Protein AF-A0A4U7CNM0-F1 (afdb_monomer)

Solvent-accessible surface area (backbone atoms only — not comparable to full-atom values): 5171 Å² total; per-residue (Å²): 78,82,53,100,58,42,32,72,54,35,50,46,36,64,84,70,48,55,82,71,30,75,49,5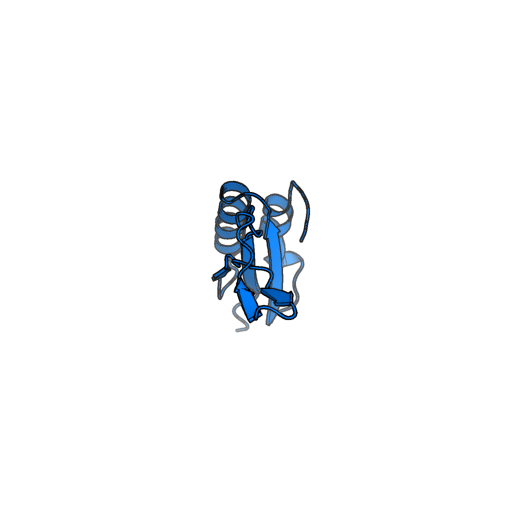4,33,51,26,87,43,71,68,60,38,49,44,29,53,52,22,30,54,74,35,65,37,38,79,74,44,76,47,73,54,83,70,76,60,74,45,76,56,101,91,46,77,44,72,52,84,71,76,70,80,74,54,47,33,37,37,37,30,28,34,66,70,89,79,125

Foldseek 3Di:
DEDPPVLVVLLCVLVVADAFGKDKYWDQDPVSLVSSLVSNVNSVWAPWDKDFDQDWDWDQDPVGIDTDPPDRPGDIMMIMTTHHPPPD

Secondary structure (DSSP, 8-state):
--STTHHHHHTTGGGTSPTTPEEEEEESSHHHHHHHHHHHHHTT-EEEEEEE----PEEEETTEEEE-SS----PPEEEEEE------

Mean predicted aligned error: 4.92 Å

Nearest PDB structures (foldseek):
  1o54-assembly1_A  TM=8.819E-01  e=6.350E-06  Thermotoga maritima
  5c0o-assembly1_E  TM=8.598E-01  e=1.611E-05  Thermus thermophilus HB27
  5c0o-assembly1_H  TM=8.462E-01  e=1.823E-05  Thermus thermophilus HB27
  5c0o-assembly1_G  TM=8.510E-01  e=2.337E-05  Thermus thermophilus HB27
  2pwy-assembly1_A  TM=8.576E-01  e=2.646E-05  Thermus thermophilus HB27

Structure (mmCIF, N/CA/C/O backbone):
data_AF-A0A4U7CNM0-F1
#
_entry.id   AF-A0A4U7CNM0-F1
#
loop_
_atom_site.group_PDB
_atom_site.id
_atom_site.type_symbol
_atom_site.label_atom_id
_atom_site.label_alt_id
_atom_site.label_comp_id
_atom_site.label_asym_id
_atom_site.label_entity_id
_atom_site.label_seq_id
_atom_site.pdbx_PDB_ins_code
_atom_site.Cartn_x
_atom_site.Cartn_y
_atom_site.Cartn_z
_atom_site.occupancy
_atom_site.B_iso_or_equiv
_atom_site.auth_seq_id
_atom_site.auth_comp_id
_atom_site.auth_asym_id
_atom_site.auth_atom_id
_atom_site.pdbx_PDB_model_num
ATOM 1 N N . LEU A 1 1 ? -7.412 -1.773 -3.211 1.00 95.69 1 LEU A N 1
ATOM 2 C CA . LEU A 1 1 ? -7.888 -0.525 -3.837 1.00 95.69 1 LEU A CA 1
ATOM 3 C C . LEU A 1 1 ? -7.006 -0.230 -5.035 1.00 95.69 1 LEU A C 1
ATOM 5 O O . LEU A 1 1 ? -5.790 -0.274 -4.893 1.00 95.69 1 LEU A 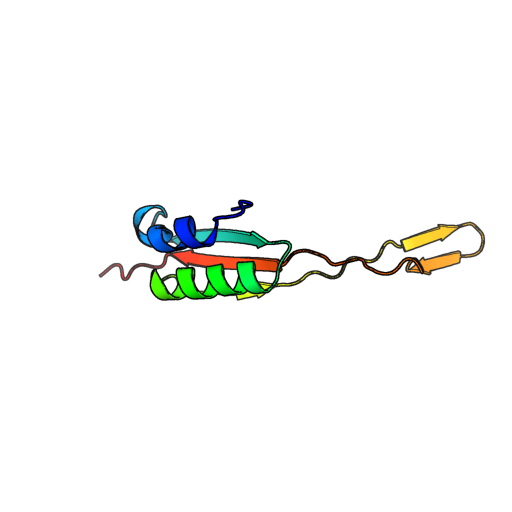O 1
ATOM 9 N N . ASP A 1 2 ? -7.623 0.023 -6.180 1.00 96.12 2 ASP A N 1
ATOM 10 C CA . ASP A 1 2 ? -6.974 0.476 -7.416 1.00 96.12 2 ASP A CA 1
ATOM 11 C C . ASP A 1 2 ? -7.879 1.554 -8.026 1.00 96.12 2 ASP A C 1
ATOM 13 O O . ASP A 1 2 ? -8.657 1.316 -8.949 1.00 96.12 2 ASP A O 1
ATOM 17 N N . THR A 1 3 ? -7.918 2.708 -7.358 1.00 94.81 3 THR A N 1
ATOM 18 C CA . THR A 1 3 ? -8.779 3.842 -7.709 1.00 94.81 3 THR A CA 1
ATOM 19 C C . THR A 1 3 ? -8.018 5.147 -7.496 1.00 94.81 3 THR A C 1
ATOM 21 O O . THR A 1 3 ? -7.129 5.233 -6.646 1.00 94.81 3 THR A O 1
ATOM 24 N N . GLY A 1 4 ? -8.363 6.187 -8.263 1.00 92.81 4 GLY A N 1
ATOM 25 C CA . GLY A 1 4 ? -7.691 7.492 -8.179 1.00 92.81 4 GLY A CA 1
ATOM 26 C C . GLY A 1 4 ? -7.882 8.216 -6.840 1.00 92.81 4 GLY A C 1
ATOM 27 O O . GLY A 1 4 ? -7.103 9.103 -6.504 1.00 92.81 4 GLY A O 1
ATOM 28 N N . ASP A 1 5 ? -8.890 7.821 -6.067 1.00 95.75 5 ASP A N 1
ATOM 29 C CA . ASP A 1 5 ? -9.296 8.395 -4.785 1.00 95.75 5 ASP A CA 1
ATOM 30 C C . ASP A 1 5 ? -9.034 7.458 -3.595 1.00 95.75 5 ASP A C 1
ATOM 32 O O . ASP A 1 5 ? -9.600 7.655 -2.520 1.00 95.75 5 ASP A O 1
ATOM 36 N N . ALA A 1 6 ? -8.167 6.450 -3.757 1.00 97.94 6 ALA A N 1
ATOM 37 C CA . ALA A 1 6 ? -7.951 5.403 -2.758 1.00 97.94 6 ALA A CA 1
ATOM 38 C C . ALA A 1 6 ? -7.722 5.943 -1.333 1.00 97.94 6 ALA A C 1
ATOM 40 O O . ALA A 1 6 ? -8.265 5.382 -0.386 1.00 97.94 6 ALA A O 1
ATOM 41 N N . ALA A 1 7 ? -7.001 7.059 -1.169 1.00 98.12 7 ALA A N 1
ATOM 42 C CA . ALA A 1 7 ? -6.767 7.674 0.140 1.00 98.12 7 ALA A CA 1
ATOM 43 C C . ALA A 1 7 ? -8.069 8.014 0.894 1.00 98.12 7 ALA A C 1
ATOM 45 O O . ALA A 1 7 ? -8.155 7.747 2.088 1.00 98.12 7 ALA A O 1
ATOM 46 N N . ALA A 1 8 ? -9.104 8.507 0.205 1.00 97.94 8 ALA A N 1
ATOM 47 C CA . ALA A 1 8 ? -10.391 8.842 0.821 1.00 97.94 8 ALA A CA 1
ATOM 48 C C . ALA A 1 8 ? -11.159 7.598 1.304 1.00 97.94 8 ALA A C 1
ATOM 50 O O . ALA A 1 8 ? -11.934 7.664 2.257 1.00 97.94 8 ALA A O 1
ATOM 51 N N . VAL A 1 9 ? -10.947 6.448 0.655 1.00 97.62 9 VAL A N 1
ATOM 52 C CA . VAL A 1 9 ? -11.494 5.162 1.110 1.00 97.62 9 VAL A CA 1
ATOM 53 C C . VAL A 1 9 ? -10.696 4.642 2.306 1.00 97.62 9 VAL A C 1
ATOM 55 O O . VAL A 1 9 ? -11.285 4.162 3.272 1.00 97.62 9 VAL A O 1
ATOM 58 N N . VAL A 1 10 ? -9.365 4.776 2.268 1.00 98.38 10 VAL A N 1
ATOM 59 C CA . VAL A 1 10 ? -8.466 4.366 3.358 1.00 98.38 10 VAL A CA 1
ATOM 60 C C . VAL A 1 10 ? -8.765 5.113 4.660 1.00 98.38 10 VAL A C 1
ATOM 62 O O . VAL A 1 10 ? -8.725 4.497 5.719 1.00 98.38 10 VAL A O 1
ATOM 65 N N . GLU A 1 11 ? -9.120 6.398 4.597 1.00 97.94 11 GLU A N 1
ATOM 66 C CA . GLU A 1 11 ? -9.508 7.197 5.774 1.00 97.94 11 GLU A CA 1
ATOM 67 C C . GLU A 1 11 ? -10.678 6.605 6.573 1.00 97.94 11 GLU A C 1
ATOM 69 O O . GLU A 1 11 ? -10.860 6.962 7.730 1.00 97.94 11 GLU A O 1
ATOM 74 N N . ARG A 1 12 ? -11.478 5.723 5.963 1.00 96.81 12 ARG A N 1
ATOM 75 C CA . ARG A 1 12 ? -12.659 5.097 6.578 1.00 96.81 12 ARG A CA 1
ATOM 76 C C . ARG A 1 12 ? -12.464 3.604 6.834 1.00 96.81 12 ARG A C 1
ATOM 78 O O . ARG A 1 12 ? -13.435 2.890 7.072 1.00 96.81 12 ARG A O 1
ATOM 85 N N . ALA A 1 13 ? -11.241 3.099 6.675 1.00 96.19 13 ALA A N 1
ATOM 86 C CA . ALA A 1 13 ? -10.969 1.667 6.666 1.00 96.19 13 ALA A CA 1
ATOM 87 C C . ALA A 1 13 ? -11.253 0.987 8.016 1.00 96.19 13 ALA A C 1
ATOM 89 O O . ALA A 1 13 ? -11.681 -0.163 8.022 1.00 96.19 13 ALA A O 1
ATOM 90 N N . ASP A 1 14 ? -11.081 1.689 9.132 1.00 93.56 14 ASP A N 1
ATOM 91 C CA . ASP A 1 14 ? -11.410 1.237 10.491 1.00 93.56 14 ASP A CA 1
ATOM 92 C C . ASP A 1 14 ? -12.899 0.892 10.675 1.00 93.56 14 ASP A C 1
ATOM 94 O O . ASP A 1 14 ? -13.245 -0.056 11.375 1.00 93.56 14 ASP A O 1
ATOM 98 N N . GLY A 1 15 ? -13.790 1.616 9.995 1.00 94.62 15 GLY A N 1
ATOM 99 C CA . GLY A 1 15 ? -15.228 1.339 9.977 1.00 94.62 15 GLY A CA 1
ATOM 100 C C . GLY A 1 15 ? -15.674 0.326 8.917 1.00 94.62 15 GLY A C 1
ATOM 101 O O . GLY A 1 15 ? -16.842 -0.065 8.900 1.00 94.62 15 GLY A O 1
ATOM 102 N N . LEU A 1 16 ? -14.781 -0.077 8.006 1.00 95.62 16 LEU A N 1
ATOM 103 C CA . LEU A 1 16 ? -15.092 -0.957 6.870 1.00 95.62 16 LEU A CA 1
ATOM 104 C C . LEU A 1 16 ? -14.470 -2.351 7.001 1.00 95.62 16 LEU A C 1
ATOM 106 O O . LEU A 1 16 ? -15.010 -3.318 6.461 1.00 95.62 16 LEU A O 1
ATOM 110 N N . LEU A 1 17 ? -13.326 -2.459 7.674 1.00 96.75 17 LEU A N 1
ATOM 111 C CA . LEU A 1 17 ? -12.601 -3.709 7.857 1.00 96.75 17 LEU A CA 1
ATOM 112 C C . LEU A 1 17 ? -13.069 -4.421 9.128 1.00 96.75 17 LEU A C 1
ATOM 114 O O . LEU A 1 17 ? -13.250 -3.818 10.181 1.00 96.75 17 LEU A O 1
ATOM 118 N N . ALA A 1 18 ? -13.218 -5.742 9.046 1.00 96.44 18 ALA A N 1
ATOM 119 C CA . ALA A 1 18 ? -13.347 -6.567 10.242 1.00 96.44 18 ALA A CA 1
ATOM 120 C C . ALA A 1 18 ? -12.023 -6.562 11.038 1.00 96.44 18 ALA A C 1
ATOM 122 O O . ALA A 1 18 ? -10.961 -6.412 10.423 1.00 96.44 18 ALA A O 1
ATOM 123 N N . PRO A 1 19 ? -12.046 -6.788 12.367 1.00 96.12 19 PRO A N 1
ATOM 124 C CA . PRO A 1 19 ? -10.827 -6.980 13.149 1.00 96.12 19 PRO A CA 1
ATOM 125 C C . PRO A 1 19 ? -9.910 -8.042 12.525 1.00 96.12 19 PRO A C 1
ATOM 127 O O . PRO A 1 19 ? -10.348 -9.136 12.166 1.00 96.12 19 PRO A O 1
ATOM 130 N N . GLY A 1 20 ? -8.633 -7.706 12.364 1.00 96.25 20 GLY A N 1
ATOM 131 C CA . GLY A 1 20 ? -7.632 -8.515 11.673 1.00 96.25 20 GLY A CA 1
ATOM 132 C C . GLY A 1 20 ? -7.623 -8.380 10.146 1.00 96.25 20 GLY A C 1
ATOM 133 O O . GLY A 1 20 ? -6.755 -8.988 9.517 1.00 96.25 20 GLY A O 1
ATOM 134 N N . GLY A 1 21 ? -8.547 -7.615 9.558 1.00 97.50 21 GLY A N 1
ATOM 135 C CA . GLY A 1 21 ? -8.688 -7.414 8.117 1.00 97.50 21 GLY A CA 1
ATOM 136 C C . GLY A 1 21 ? -7.552 -6.597 7.498 1.00 97.50 21 GLY A C 1
ATOM 137 O O . GLY A 1 21 ? -6.946 -5.749 8.150 1.00 97.50 21 GLY A O 1
ATOM 138 N N . PHE A 1 22 ? -7.275 -6.854 6.219 1.00 98.12 22 PHE A N 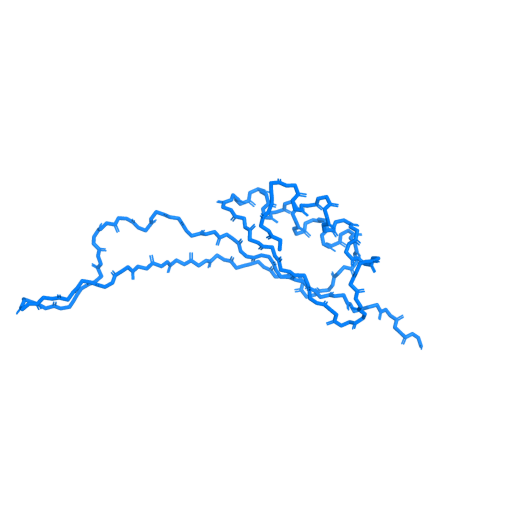1
ATOM 139 C CA . PHE A 1 22 ? -6.187 -6.214 5.479 1.00 98.12 22 PHE A CA 1
ATOM 140 C C . PHE A 1 22 ? -6.680 -5.074 4.589 1.00 98.12 22 PHE A C 1
ATOM 142 O O . PHE A 1 22 ? -7.688 -5.193 3.892 1.00 98.12 22 PHE A O 1
ATOM 149 N N . LEU A 1 23 ? -5.883 -4.012 4.539 1.00 98.38 23 LEU A N 1
ATOM 150 C CA . LEU A 1 23 ? -5.900 -3.009 3.489 1.00 98.38 23 LEU A CA 1
ATOM 151 C C . LEU A 1 23 ? -4.756 -3.301 2.512 1.00 98.38 23 LEU A C 1
ATOM 153 O O . LEU A 1 23 ? -3.614 -3.495 2.920 1.00 98.38 23 LEU A O 1
ATOM 157 N N . ALA A 1 24 ? -5.057 -3.257 1.216 1.00 98.38 24 ALA A N 1
ATOM 158 C CA . ALA A 1 24 ? -4.057 -3.242 0.155 1.00 98.38 24 ALA A CA 1
ATOM 159 C C . ALA A 1 24 ? -4.418 -2.161 -0.867 1.00 98.38 24 ALA A C 1
ATOM 161 O O . ALA A 1 24 ? -5.560 -2.107 -1.336 1.00 98.38 24 ALA A O 1
ATOM 162 N N . VAL A 1 25 ? -3.464 -1.313 -1.238 1.00 98.38 25 VAL A N 1
ATOM 163 C CA . VAL A 1 25 ? -3.622 -0.270 -2.257 1.00 98.38 25 VAL A CA 1
ATOM 164 C C . VAL A 1 25 ? -2.542 -0.426 -3.309 1.00 98.38 25 VAL A C 1
ATOM 166 O O . VAL A 1 25 ? -1.373 -0.525 -2.965 1.00 98.38 25 VAL A O 1
ATOM 169 N N . TYR A 1 26 ? -2.927 -0.401 -4.577 1.00 96.69 26 TYR A N 1
ATOM 170 C CA . TYR A 1 26 ? -2.013 -0.208 -5.693 1.00 96.69 26 TYR A CA 1
ATOM 171 C C . TYR A 1 26 ? -2.069 1.253 -6.146 1.00 96.69 26 TYR A C 1
ATOM 173 O O . TYR A 1 26 ? -3.146 1.843 -6.220 1.00 96.69 26 TYR A O 1
ATOM 181 N N . SER A 1 27 ? -0.913 1.838 -6.455 1.00 94.94 27 SER A N 1
ATOM 182 C CA . SER A 1 27 ? -0.820 3.176 -7.029 1.00 94.94 27 SER A CA 1
ATOM 183 C C . SER A 1 27 ? 0.305 3.262 -8.060 1.00 94.94 27 SER A C 1
ATOM 185 O O . SER A 1 27 ? 1.449 2.941 -7.734 1.00 94.94 27 SER A O 1
ATOM 187 N N . PRO A 1 28 ? 0.055 3.786 -9.272 1.00 91.94 28 PRO A N 1
ATOM 188 C CA . PRO A 1 28 ? 1.128 4.065 -10.221 1.00 91.94 28 PRO A CA 1
ATOM 189 C C . PRO A 1 28 ? 1.982 5.281 -9.812 1.00 91.94 28 PRO A C 1
ATOM 191 O O . PRO A 1 28 ? 3.084 5.447 -10.326 1.00 91.94 28 PRO A O 1
ATOM 194 N N . PHE A 1 29 ? 1.515 6.117 -8.874 1.00 92.12 29 PHE A N 1
ATOM 195 C CA . PHE A 1 29 ? 2.197 7.344 -8.445 1.00 92.12 29 PHE A CA 1
ATOM 196 C C . PHE A 1 29 ? 2.633 7.288 -6.978 1.00 92.12 29 PHE A C 1
ATOM 198 O O . PHE A 1 29 ? 1.842 6.941 -6.094 1.00 92.12 29 PHE A O 1
ATOM 205 N N . VAL A 1 30 ? 3.874 7.702 -6.707 1.00 94.31 30 VAL A N 1
ATOM 206 C CA . VAL A 1 30 ? 4.459 7.672 -5.355 1.00 94.31 30 VAL A CA 1
ATOM 207 C C . VAL A 1 30 ? 3.722 8.594 -4.382 1.00 94.31 30 VAL A C 1
ATOM 209 O O . VAL A 1 30 ? 3.464 8.210 -3.245 1.00 94.31 30 VAL A O 1
ATOM 212 N N . GLU A 1 31 ? 3.293 9.778 -4.829 1.00 96.56 31 GLU A N 1
ATOM 213 C CA . GLU A 1 31 ? 2.572 10.717 -3.960 1.00 96.56 31 GLU A CA 1
ATOM 214 C C . GLU A 1 31 ? 1.166 10.218 -3.602 1.00 96.56 31 GLU A C 1
ATOM 216 O O . GLU A 1 31 ? 0.723 10.397 -2.468 1.00 96.56 31 GLU A O 1
ATOM 221 N N . SER A 1 32 ? 0.492 9.513 -4.515 1.00 96.88 32 SER A N 1
ATOM 222 C CA . SER A 1 32 ? -0.786 8.856 -4.216 1.00 96.88 32 SER A CA 1
ATOM 223 C C . SER A 1 32 ? -0.609 7.701 -3.221 1.00 96.88 32 SER A C 1
ATOM 225 O O . SER A 1 32 ? -1.409 7.564 -2.294 1.00 96.88 32 SER A O 1
ATOM 227 N N . ALA A 1 33 ? 0.474 6.920 -3.330 1.00 97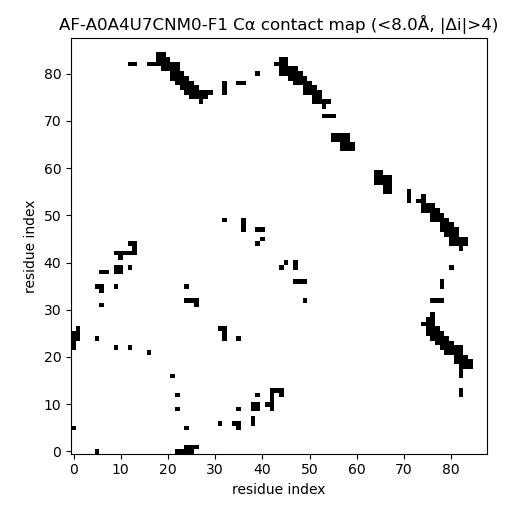.50 33 ALA A N 1
ATOM 228 C CA . ALA A 1 33 ? 0.811 5.897 -2.336 1.00 97.50 33 ALA A CA 1
ATOM 229 C C . ALA A 1 33 ? 1.096 6.527 -0.962 1.00 97.50 33 ALA A C 1
ATOM 231 O O . ALA A 1 33 ? 0.546 6.103 0.054 1.00 97.50 33 ALA A O 1
ATOM 232 N N . ARG A 1 34 ? 1.877 7.613 -0.933 1.00 98.44 34 ARG A N 1
ATOM 233 C CA . ARG A 1 34 ? 2.161 8.386 0.281 1.00 98.44 34 ARG A CA 1
ATOM 234 C C . ARG A 1 34 ? 0.892 8.940 0.931 1.00 98.44 34 ARG A C 1
ATOM 236 O O . ARG A 1 34 ? 0.800 8.943 2.159 1.00 98.44 34 ARG A O 1
ATOM 243 N N . ALA A 1 35 ? -0.077 9.406 0.143 1.00 98.62 35 ALA A N 1
ATOM 244 C CA . ALA A 1 35 ? -1.371 9.844 0.659 1.00 98.62 35 ALA A CA 1
ATOM 245 C C . ALA A 1 35 ? -2.122 8.689 1.344 1.00 98.62 35 ALA A C 1
ATOM 247 O O . ALA A 1 35 ? -2.609 8.865 2.457 1.00 98.62 35 ALA A O 1
ATOM 248 N N . CYS A 1 36 ? -2.119 7.493 0.748 1.00 98.69 36 CYS A N 1
ATOM 249 C CA . CYS A 1 36 ? -2.725 6.302 1.351 1.00 98.69 36 CYS A CA 1
ATOM 250 C C . CYS A 1 36 ? -2.022 5.878 2.649 1.00 98.69 36 CYS A C 1
ATOM 252 O O . CYS A 1 36 ? -2.694 5.553 3.619 1.00 98.69 36 CYS A O 1
ATOM 254 N N . VAL A 1 37 ? -0.687 5.944 2.714 1.00 98.75 37 VAL A N 1
ATOM 255 C CA . VAL A 1 37 ? 0.073 5.674 3.952 1.00 98.75 37 VAL A CA 1
ATOM 256 C C . VAL A 1 37 ? -0.329 6.632 5.073 1.00 98.75 37 VAL A C 1
ATOM 258 O O . VAL A 1 37 ? -0.506 6.213 6.216 1.00 98.75 37 VAL A O 1
ATOM 261 N N . LYS A 1 38 ? -0.474 7.926 4.763 1.00 98.69 38 LYS A N 1
ATOM 262 C CA . LYS A 1 38 ? -0.924 8.921 5.747 1.00 98.69 38 LYS A CA 1
ATOM 263 C C . LYS A 1 38 ? -2.348 8.633 6.211 1.00 98.6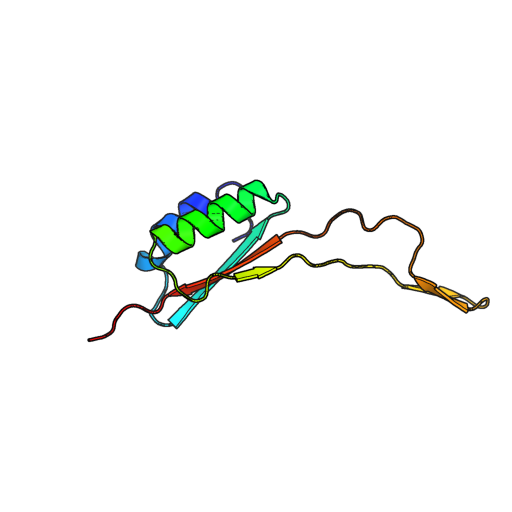9 38 LYS A C 1
ATOM 265 O O . LYS A 1 38 ? -2.571 8.596 7.414 1.00 98.69 38 LYS A O 1
ATOM 270 N N . ALA A 1 39 ? -3.260 8.376 5.275 1.00 98.62 39 ALA A N 1
ATOM 271 C CA . ALA A 1 39 ? -4.643 8.026 5.575 1.00 98.62 39 ALA A CA 1
ATOM 272 C C . ALA A 1 39 ? -4.734 6.773 6.461 1.00 98.62 39 ALA A C 1
ATOM 274 O O . ALA A 1 39 ? -5.448 6.792 7.455 1.00 98.62 39 ALA A O 1
ATOM 275 N N . ALA A 1 40 ? -3.957 5.726 6.164 1.00 98.44 40 ALA A N 1
ATOM 276 C CA . ALA A 1 40 ? -3.960 4.481 6.933 1.00 98.44 40 ALA A CA 1
ATOM 277 C C . ALA A 1 40 ? -3.529 4.711 8.386 1.00 98.44 40 ALA A C 1
ATOM 279 O O . ALA A 1 40 ? -4.189 4.253 9.313 1.00 98.44 40 ALA A O 1
ATOM 280 N N . ARG A 1 41 ? -2.457 5.489 8.585 1.00 98.19 41 ARG A N 1
ATOM 281 C CA . ARG A 1 41 ? -1.985 5.871 9.924 1.00 98.19 41 ARG A CA 1
ATOM 282 C C . ARG A 1 41 ? -3.004 6.733 10.665 1.00 98.19 41 ARG A C 1
ATOM 284 O O . ARG A 1 41 ? -3.205 6.543 11.857 1.00 98.19 41 ARG A O 1
ATOM 291 N N . SER A 1 42 ? -3.644 7.675 9.973 1.00 97.75 42 SER A N 1
ATOM 292 C CA . SER A 1 42 ? -4.692 8.519 10.556 1.00 97.75 42 SER A CA 1
ATOM 293 C C . SER A 1 42 ? -5.946 7.729 10.937 1.00 97.75 42 SER A C 1
ATOM 295 O O . SER A 1 42 ? -6.570 8.068 11.935 1.00 97.75 42 SER A O 1
ATOM 297 N N . ALA A 1 43 ? -6.274 6.670 10.193 1.00 96.88 43 ALA A N 1
ATOM 298 C CA . ALA A 1 43 ? -7.364 5.742 10.493 1.00 96.88 43 ALA A CA 1
ATOM 299 C C . ALA A 1 43 ? -7.001 4.696 11.569 1.00 96.88 43 ALA A C 1
ATOM 301 O O . ALA A 1 43 ? -7.797 3.810 11.851 1.00 96.88 43 ALA A O 1
ATOM 302 N N . GLY A 1 44 ? -5.801 4.761 12.159 1.00 96.56 44 GLY A N 1
ATOM 303 C CA . GLY A 1 44 ? -5.384 3.831 13.212 1.00 96.56 44 GLY A CA 1
ATOM 304 C C . GLY A 1 44 ? -5.111 2.406 12.725 1.00 96.56 44 GLY A C 1
ATOM 305 O O . GLY A 1 44 ? -5.225 1.473 13.509 1.00 96.56 44 GLY A O 1
ATOM 306 N N . LEU A 1 45 ? -4.775 2.219 11.444 1.00 97.69 45 LEU A N 1
ATOM 307 C CA . LEU A 1 45 ? -4.321 0.923 10.943 1.00 97.69 45 LEU A CA 1
ATOM 308 C C . LEU A 1 45 ? -2.869 0.651 11.362 1.00 97.69 45 LEU A C 1
ATOM 310 O O . LEU A 1 45 ? -2.014 1.542 11.337 1.00 97.69 45 LEU A O 1
ATOM 314 N N . ASP A 1 46 ? -2.590 -0.612 11.651 1.00 97.56 46 ASP A N 1
ATOM 315 C CA . ASP A 1 46 ? -1.288 -1.146 12.029 1.00 97.56 46 ASP A CA 1
ATOM 316 C C . ASP A 1 46 ? -0.536 -1.729 10.829 1.00 97.56 46 ASP A C 1
ATOM 318 O O . ASP A 1 46 ? -1.064 -1.840 9.719 1.00 97.56 46 ASP A O 1
ATOM 322 N N . GLU A 1 47 ? 0.724 -2.110 11.059 1.00 97.38 47 GLU A N 1
ATOM 323 C CA . GLU A 1 47 ? 1.566 -2.819 10.081 1.00 97.38 47 GLU A CA 1
ATOM 324 C C . GLU A 1 47 ? 1.642 -2.103 8.714 1.00 97.38 47 GLU A C 1
ATOM 326 O O . GLU A 1 47 ? 1.680 -2.736 7.661 1.00 97.38 47 GLU A O 1
ATOM 331 N N . VAL A 1 48 ? 1.648 -0.761 8.719 1.00 98.44 48 VAL A N 1
ATOM 332 C CA . VAL A 1 48 ? 1.648 0.037 7.483 1.00 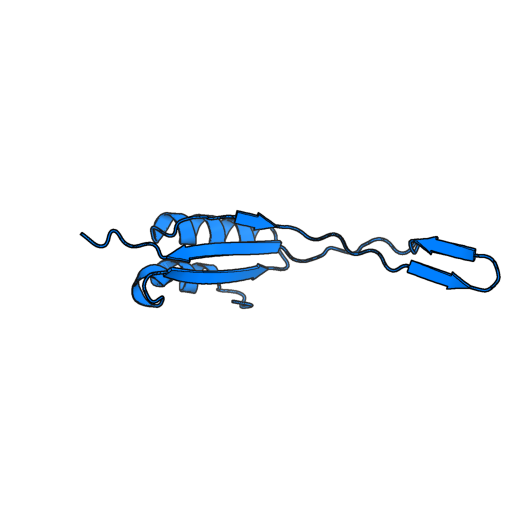98.44 48 VAL A CA 1
ATOM 333 C C . VAL A 1 48 ? 2.987 -0.095 6.751 1.00 98.44 48 VAL A C 1
ATOM 335 O O . VAL A 1 48 ? 3.989 0.503 7.156 1.00 98.44 48 VAL A O 1
ATOM 338 N N . GLU A 1 49 ? 2.982 -0.814 5.633 1.00 98.38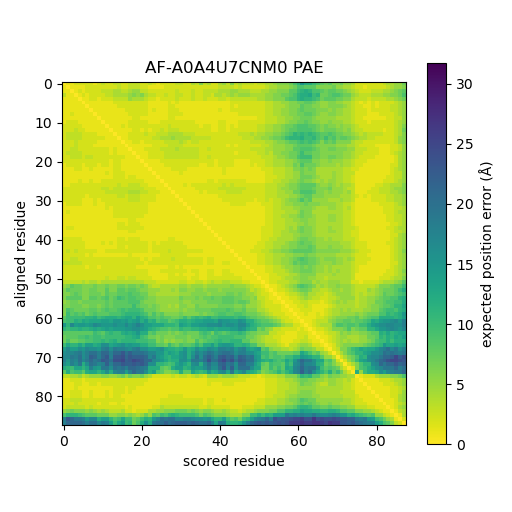 49 GLU A N 1
ATOM 339 C CA . GLU A 1 49 ? 4.135 -1.082 4.772 1.00 98.38 49 GLU A CA 1
ATOM 340 C C . GLU A 1 49 ? 3.898 -0.536 3.358 1.00 98.38 49 GLU A C 1
ATOM 342 O O . GLU A 1 49 ? 2.769 -0.443 2.875 1.00 98.38 49 GLU A O 1
ATOM 347 N N . THR A 1 50 ? 4.965 -0.135 2.666 1.00 97.88 50 THR A N 1
ATOM 348 C CA . THR A 1 50 ? 4.895 0.219 1.244 1.00 97.88 50 THR A CA 1
ATOM 349 C C . THR A 1 50 ? 6.027 -0.440 0.481 1.00 97.88 50 THR A C 1
ATOM 351 O O . THR A 1 50 ? 7.193 -0.265 0.826 1.00 97.88 50 THR A O 1
ATOM 354 N N . LEU A 1 51 ? 5.669 -1.165 -0.574 1.00 96.00 51 LEU A N 1
ATOM 355 C CA . LEU A 1 51 ? 6.587 -1.869 -1.454 1.00 96.00 51 LEU A CA 1
ATOM 356 C C . LEU A 1 51 ? 6.525 -1.265 -2.855 1.00 96.00 51 LEU A C 1
ATOM 358 O O . LEU A 1 51 ? 5.452 -0.992 -3.387 1.00 96.00 51 LEU A O 1
ATOM 362 N N . GLU A 1 52 ? 7.683 -1.105 -3.480 1.00 92.25 52 GLU A N 1
ATOM 363 C CA . GLU A 1 52 ? 7.802 -0.928 -4.924 1.00 92.25 52 GLU A CA 1
ATOM 364 C C . GLU A 1 52 ? 8.382 -2.219 -5.497 1.00 92.25 52 GLU A C 1
ATOM 366 O O . GLU A 1 52 ? 9.289 -2.820 -4.918 1.00 92.25 52 GLU A O 1
ATOM 371 N N . THR A 1 53 ? 7.851 -2.665 -6.631 1.00 82.56 53 THR A N 1
ATOM 372 C CA . THR A 1 53 ? 8.437 -3.796 -7.357 1.00 82.56 53 THR A CA 1
ATOM 373 C C . THR A 1 53 ? 9.233 -3.270 -8.542 1.00 82.56 53 THR A C 1
ATOM 375 O O . THR A 1 53 ? 8.921 -2.222 -9.095 1.00 82.56 53 THR A O 1
ATOM 378 N N . ILE A 1 54 ? 10.282 -3.973 -8.957 1.00 81.75 54 ILE A N 1
ATOM 379 C CA . ILE A 1 54 ? 11.030 -3.658 -10.180 1.00 81.75 54 ILE A CA 1
ATOM 380 C C . ILE A 1 54 ? 11.058 -4.935 -11.004 1.00 81.75 54 ILE A C 1
ATOM 382 O O . ILE A 1 54 ? 11.730 -5.900 -10.643 1.00 81.75 54 ILE A O 1
ATOM 386 N N . GLN A 1 55 ? 10.298 -4.962 -12.097 1.00 80.69 55 GLN A N 1
ATOM 387 C CA . GLN A 1 55 ? 10.198 -6.142 -12.953 1.00 80.69 55 GLN A CA 1
ATOM 388 C C . GLN A 1 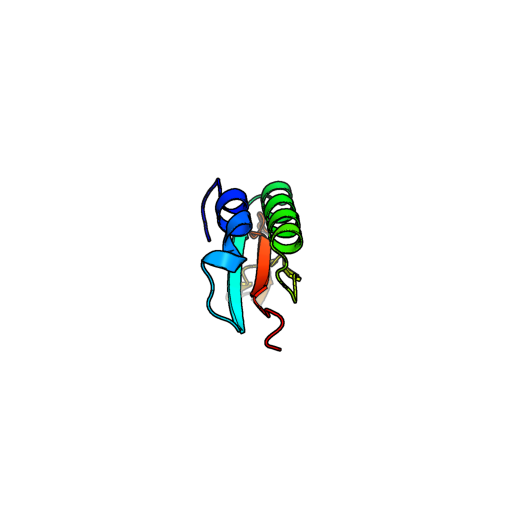55 ? 11.050 -5.985 -14.207 1.00 80.69 55 GLN A C 1
ATOM 390 O O . GLN A 1 55 ? 10.936 -5.001 -14.932 1.00 80.69 55 GLN A O 1
ATOM 395 N N . ARG A 1 56 ? 11.877 -6.988 -14.509 1.00 84.62 56 ARG A N 1
ATOM 396 C CA . ARG A 1 56 ? 12.695 -7.016 -15.723 1.00 84.62 56 ARG A CA 1
ATOM 397 C C . ARG A 1 56 ? 12.421 -8.293 -16.498 1.00 84.62 56 ARG A C 1
ATOM 399 O O . ARG A 1 56 ? 12.579 -9.388 -15.969 1.00 84.62 56 ARG A O 1
ATOM 406 N N . ARG A 1 57 ? 12.012 -8.149 -17.760 1.00 86.19 57 ARG A N 1
ATOM 407 C CA . ARG A 1 57 ? 11.831 -9.295 -18.657 1.00 86.19 57 ARG A CA 1
ATOM 408 C C . ARG A 1 57 ? 13.183 -9.955 -18.927 1.00 86.19 57 ARG A C 1
ATOM 410 O O . ARG A 1 57 ? 14.177 -9.254 -19.113 1.00 86.19 57 ARG A O 1
ATOM 417 N N . MET A 1 58 ? 13.198 -11.282 -18.972 1.00 90.19 58 MET A N 1
ATOM 418 C CA . MET A 1 58 ? 14.326 -12.062 -19.474 1.00 90.19 58 MET A CA 1
ATOM 419 C C . MET A 1 58 ? 14.122 -12.355 -20.961 1.00 90.19 58 MET A C 1
ATOM 421 O O . MET A 1 58 ? 13.048 -12.808 -21.355 1.00 90.19 58 MET A O 1
ATOM 425 N N . ASP A 1 59 ? 15.155 -12.102 -21.755 1.00 91.00 59 ASP A N 1
ATOM 426 C CA . ASP A 1 59 ? 15.234 -12.470 -23.162 1.00 91.00 59 ASP A CA 1
ATOM 427 C C . ASP A 1 59 ? 16.044 -13.772 -23.270 1.00 91.00 59 ASP A C 1
ATOM 429 O O . ASP A 1 59 ? 17.154 -13.876 -22.734 1.00 91.00 59 ASP A O 1
ATOM 433 N N . PHE A 1 60 ? 15.474 -14.765 -23.949 1.00 93.88 60 PHE A N 1
ATOM 434 C CA . PHE A 1 60 ? 16.066 -16.084 -24.158 1.00 93.88 60 PHE A CA 1
ATOM 435 C C . PHE A 1 60 ? 16.109 -16.379 -25.657 1.00 93.88 60 PHE A C 1
ATOM 437 O O . PHE A 1 60 ? 15.066 -16.375 -26.310 1.00 93.88 60 PHE A O 1
ATOM 444 N N . ASP A 1 61 ? 17.302 -16.623 -26.196 1.00 92.69 61 ASP A N 1
ATOM 445 C CA . ASP A 1 61 ? 17.514 -16.994 -27.595 1.00 92.69 61 ASP A CA 1
ATOM 446 C C . ASP A 1 61 ? 18.685 -17.985 -27.746 1.00 92.69 61 ASP A C 1
ATOM 448 O O . ASP A 1 61 ? 19.365 -18.327 -26.775 1.00 92.69 61 ASP A O 1
ATOM 452 N N . ASP A 1 62 ? 18.937 -18.439 -28.978 1.00 94.88 62 ASP A N 1
ATOM 453 C CA . ASP A 1 62 ? 20.021 -19.385 -29.294 1.00 94.88 62 ASP A CA 1
ATOM 454 C C . ASP A 1 62 ? 21.428 -18.834 -28.987 1.00 94.88 62 ASP A C 1
ATOM 456 O O . ASP A 1 62 ? 22.400 -19.589 -28.944 1.00 94.88 62 ASP A O 1
ATOM 460 N N . ARG A 1 63 ? 21.570 -17.517 -28.788 1.00 89.06 63 ARG A N 1
ATOM 461 C CA . ARG A 1 63 ? 22.832 -16.852 -28.430 1.00 89.06 63 ARG A CA 1
ATOM 462 C C . ARG A 1 63 ? 22.983 -16.675 -26.918 1.00 89.06 63 ARG A C 1
ATOM 464 O O . ARG A 1 63 ? 24.085 -16.356 -26.472 1.00 89.06 63 ARG A O 1
ATOM 471 N N . GLY A 1 64 ? 21.925 -16.893 -26.132 1.00 90.94 64 GLY A N 1
ATOM 472 C CA . GLY A 1 64 ? 21.987 -16.977 -24.677 1.00 90.94 64 GLY A CA 1
ATOM 473 C C . GLY A 1 64 ? 20.771 -16.414 -23.937 1.00 90.94 64 GLY A C 1
ATOM 474 O O . GLY A 1 64 ? 19.714 -16.130 -24.490 1.00 90.94 64 GLY A O 1
ATOM 475 N N . SER A 1 65 ? 20.941 -16.266 -22.621 1.00 94.81 65 SER 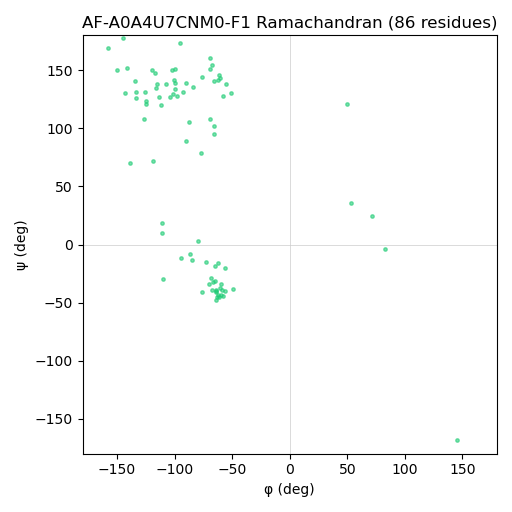A N 1
ATOM 476 C CA . SER A 1 65 ? 19.938 -15.733 -21.692 1.00 94.81 65 SER A CA 1
ATOM 477 C C . SER A 1 65 ? 20.407 -14.397 -21.133 1.00 94.81 65 SER A C 1
ATOM 479 O O . SER A 1 65 ? 21.511 -14.316 -20.592 1.00 94.81 65 SER A O 1
ATOM 481 N N . ARG A 1 66 ? 19.589 -13.348 -21.223 1.00 92.06 66 ARG A N 1
ATOM 482 C CA . ARG A 1 66 ? 19.950 -12.024 -20.693 1.00 92.06 66 ARG A CA 1
ATOM 483 C C . ARG A 1 66 ? 18.732 -11.226 -20.232 1.00 92.06 66 ARG A C 1
ATOM 485 O O . ARG A 1 66 ? 17.661 -11.371 -20.808 1.00 92.06 66 ARG A O 1
ATOM 492 N N . PRO A 1 67 ? 18.867 -10.338 -19.237 1.00 88.56 67 PRO A N 1
ATOM 493 C CA . PRO A 1 67 ? 17.825 -9.364 -18.943 1.00 88.56 67 PRO A CA 1
ATOM 494 C C . PRO A 1 67 ? 17.610 -8.423 -20.132 1.00 88.56 67 PRO A C 1
ATOM 496 O O . PRO A 1 67 ? 18.576 -7.978 -20.761 1.00 88.56 67 PRO A O 1
ATOM 499 N N . SER A 1 68 ? 16.357 -8.067 -20.405 1.00 84.75 68 SER A N 1
ATOM 500 C CA . SER A 1 68 ? 16.024 -7.156 -21.496 1.00 84.75 68 SER A CA 1
ATOM 501 C C . SER A 1 68 ? 16.678 -5.787 -21.295 1.00 84.75 68 SER A C 1
ATOM 503 O O . SER A 1 68 ? 16.843 -5.306 -20.164 1.00 84.75 68 SER A O 1
ATOM 505 N N . THR A 1 69 ? 17.107 -5.172 -22.398 1.00 79.62 69 THR A N 1
ATOM 506 C CA . THR A 1 69 ? 17.724 -3.835 -22.416 1.00 79.62 69 THR A CA 1
ATOM 507 C C . THR A 1 69 ? 16.692 -2.715 -22.475 1.00 79.62 69 THR A C 1
ATOM 509 O O . THR A 1 69 ? 17.051 -1.565 -22.237 1.00 79.62 69 THR A O 1
ATOM 512 N N . ALA A 1 70 ? 15.426 -3.031 -22.775 1.00 73.19 70 ALA A N 1
ATOM 513 C CA . ALA A 1 70 ? 14.333 -2.085 -22.601 1.00 73.19 70 ALA A CA 1
ATOM 514 C C . ALA A 1 70 ? 14.291 -1.656 -21.127 1.00 73.19 70 ALA A C 1
ATOM 516 O O . ALA A 1 70 ? 14.318 -2.503 -20.230 1.00 73.19 70 ALA A O 1
ATOM 517 N N . GLY A 1 71 ? 14.293 -0.343 -20.879 1.00 63.41 71 GLY A N 1
ATOM 518 C CA . GLY A 1 71 ? 14.224 0.192 -19.524 1.00 63.41 71 GLY A CA 1
ATOM 519 C C . GLY A 1 71 ? 13.000 -0.362 -18.799 1.00 63.41 71 GLY A C 1
ATOM 520 O O . GLY A 1 71 ? 11.926 -0.477 -19.390 1.00 63.41 71 GLY A O 1
ATOM 521 N N . VAL A 1 72 ? 13.170 -0.719 -17.525 1.00 62.69 72 VAL A N 1
ATOM 522 C CA . VAL A 1 72 ? 12.050 -1.060 -16.647 1.00 62.69 72 VAL A CA 1
ATOM 523 C C . VAL A 1 72 ? 11.240 0.218 -16.460 1.00 62.69 72 VAL A C 1
ATOM 525 O O . VAL A 1 72 ? 11.601 1.085 -15.670 1.00 62.69 72 VAL A O 1
ATOM 528 N N . GLY A 1 73 ? 10.203 0.386 -17.274 1.00 56.97 73 GLY A N 1
ATOM 529 C CA . GLY A 1 73 ? 9.314 1.534 -17.202 1.00 56.97 73 GLY A CA 1
ATOM 530 C C . GLY A 1 73 ? 8.359 1.356 -16.037 1.00 56.97 73 GLY A C 1
ATOM 531 O O . GLY A 1 73 ? 7.239 0.940 -16.277 1.00 56.97 73 GLY A O 1
ATOM 532 N N . HIS A 1 74 ? 8.846 1.632 -14.825 1.00 65.12 74 HIS A N 1
ATOM 533 C CA . HIS A 1 74 ? 8.104 1.834 -13.574 1.00 65.12 74 HIS A CA 1
ATOM 534 C C . HIS A 1 74 ? 7.053 0.771 -13.197 1.00 65.12 74 HIS A C 1
ATOM 536 O O . HIS A 1 74 ? 6.051 0.580 -13.881 1.00 65.12 74 HIS A O 1
ATOM 542 N N . THR A 1 75 ? 7.214 0.132 -12.038 1.00 74.94 75 THR A N 1
ATOM 543 C CA . THR A 1 75 ? 6.141 -0.693 -11.458 1.00 74.94 75 THR A CA 1
ATOM 544 C C . THR A 1 75 ? 5.410 0.106 -10.382 1.00 74.94 75 THR A C 1
ATOM 546 O O . THR A 1 75 ? 5.979 1.003 -9.773 1.00 74.94 75 THR A O 1
ATOM 549 N N . GLY A 1 76 ? 4.126 -0.180 -10.160 1.00 88.94 76 GLY A N 1
ATOM 550 C CA . GLY A 1 76 ? 3.348 0.557 -9.163 1.00 88.94 76 GLY A CA 1
ATOM 551 C C . GLY A 1 76 ? 3.778 0.268 -7.723 1.00 88.94 76 GLY A C 1
ATOM 552 O O . GLY A 1 76 ? 4.391 -0.759 -7.419 1.00 88.94 76 GLY A O 1
ATOM 553 N N . TYR A 1 77 ? 3.405 1.187 -6.843 1.00 94.25 77 TYR A N 1
ATOM 554 C CA . TYR A 1 77 ? 3.570 1.106 -5.401 1.00 94.25 77 TYR A CA 1
ATOM 555 C C . TYR A 1 77 ? 2.412 0.322 -4.791 1.00 94.25 77 TYR A C 1
ATOM 557 O O . TYR A 1 77 ? 1.250 0.554 -5.130 1.00 94.25 77 TYR A O 1
ATOM 565 N N . LEU A 1 78 ? 2.729 -0.576 -3.869 1.00 97.50 78 LEU A N 1
ATOM 566 C CA . LEU A 1 78 ? 1.771 -1.347 -3.095 1.00 97.50 78 LEU A CA 1
ATOM 567 C C . LEU A 1 78 ? 1.838 -0.894 -1.640 1.00 97.50 78 LEU A C 1
ATOM 569 O O . LEU A 1 78 ? 2.892 -0.993 -1.023 1.00 97.50 78 LEU A O 1
ATOM 573 N N . VAL A 1 79 ? 0.732 -0.393 -1.098 1.00 98.50 79 VAL A N 1
ATOM 574 C CA . VAL A 1 79 ? 0.601 -0.048 0.323 1.00 98.50 79 VAL A CA 1
ATOM 575 C C . VAL A 1 79 ? -0.217 -1.130 1.004 1.00 98.50 79 VAL A C 1
ATOM 577 O O . VAL A 1 79 ? -1.332 -1.415 0.568 1.00 98.50 79 VAL A O 1
ATOM 580 N N . PHE A 1 80 ? 0.313 -1.692 2.080 1.00 98.69 80 PHE A N 1
ATOM 581 C CA . PHE A 1 80 ? -0.369 -2.667 2.920 1.00 98.69 80 PHE A CA 1
ATOM 582 C C . PHE A 1 80 ? -0.553 -2.101 4.323 1.00 98.69 80 PHE A C 1
ATOM 584 O O . PHE A 1 80 ? 0.268 -1.312 4.784 1.00 98.69 80 PHE A O 1
ATOM 591 N N . ALA A 1 81 ? -1.644 -2.479 4.979 1.00 98.50 81 ALA A N 1
ATOM 592 C CA . ALA A 1 81 ? -1.881 -2.215 6.393 1.00 98.50 81 ALA A CA 1
ATOM 593 C C . ALA A 1 81 ? -2.904 -3.216 6.940 1.00 98.50 81 ALA A C 1
ATOM 595 O O . ALA A 1 81 ? -3.574 -3.918 6.172 1.00 98.50 81 ALA A O 1
ATOM 596 N N . ARG A 1 82 ? -3.066 -3.257 8.260 1.00 98.06 82 ARG A N 1
ATOM 597 C CA . ARG A 1 82 ? -3.989 -4.172 8.928 1.00 98.06 82 ARG A CA 1
ATOM 598 C C . ARG A 1 82 ? -4.808 -3.454 9.989 1.00 98.06 82 ARG A C 1
ATOM 600 O O . ARG A 1 82 ? -4.292 -2.612 10.710 1.00 98.06 82 ARG A O 1
ATOM 607 N N . PHE A 1 83 ? -6.089 -3.789 10.095 1.00 97.88 83 PHE A N 1
ATOM 608 C CA . PHE A 1 83 ? -6.931 -3.273 11.167 1.00 97.88 83 PHE A CA 1
ATOM 609 C C . PHE A 1 83 ? -6.821 -4.184 12.388 1.00 97.88 83 PHE A C 1
ATOM 611 O O . PHE A 1 83 ? -7.366 -5.287 12.379 1.00 97.88 83 PHE A O 1
ATOM 618 N N . LEU A 1 84 ? -6.106 -3.749 13.425 1.00 96.12 84 LEU A N 1
ATOM 619 C CA . LEU A 1 84 ? -5.960 -4.474 14.689 1.00 96.12 84 LEU A CA 1
ATOM 620 C C . LEU A 1 84 ? -6.536 -3.620 15.828 1.00 96.12 84 LEU A C 1
ATOM 622 O O . LEU A 1 84 ? -5.785 -3.061 16.621 1.00 96.12 84 LEU A O 1
ATOM 626 N N . PRO A 1 85 ? -7.874 -3.479 15.906 1.00 90.19 85 PRO A N 1
ATOM 627 C CA . PRO A 1 85 ? -8.483 -2.702 16.973 1.00 90.19 85 PRO A CA 1
ATOM 628 C C . PRO A 1 85 ? -8.147 -3.327 18.323 1.00 90.19 85 PRO A C 1
ATOM 630 O O . PRO A 1 85 ? -8.078 -4.552 18.441 1.00 90.19 85 PRO A O 1
ATOM 633 N N . ASP A 1 86 ? -7.978 -2.481 19.335 1.00 85.56 86 ASP A N 1
ATOM 634 C CA . ASP A 1 86 ? -7.756 -2.935 20.701 1.00 85.56 86 ASP A CA 1
ATOM 635 C C . ASP A 1 86 ? -9.026 -3.648 21.186 1.00 85.56 86 ASP A C 1
ATOM 637 O O . ASP A 1 86 ? -10.064 -3.031 21.452 1.00 85.56 86 ASP A O 1
ATOM 641 N N . VAL A 1 87 ? -8.980 -4.978 21.183 1.00 70.62 87 VAL A N 1
ATOM 642 C CA . VAL A 1 87 ? -10.074 -5.825 21.648 1.00 70.62 87 VAL A CA 1
ATOM 643 C C . VAL A 1 87 ? -9.809 -6.045 23.129 1.00 70.62 87 VAL A C 1
ATOM 645 O O . VAL A 1 87 ? -9.049 -6.940 23.496 1.00 70.62 87 VAL A O 1
ATOM 648 N N . GLY A 1 88 ? -10.346 -5.141 23.950 1.00 57.78 88 GLY A N 1
ATOM 649 C CA . GLY A 1 88 ? -10.248 -5.219 25.410 1.00 57.78 88 GLY A CA 1
ATOM 650 C C . GLY A 1 88 ? -10.717 -6.549 25.990 1.00 57.78 88 GLY A C 1
ATOM 651 O O . GLY A 1 88 ? -11.565 -7.223 25.358 1.00 57.78 88 GLY A O 1
#

pLDDT: mean 92.04, std 9.67, range [56.97, 98.75]

Sequence (88 aa):
LDTGDAAAVVERADGLLAPGGFLAVYSPFVESARACVKAARSAGLDEVETLETIQRRMDFDDRGSRPSTAGVGHTGYLVFARFLPDVG

Radius of gyration: 17.51 Å; Cα contacts (8 Å, |Δi|>4): 149; chains: 1; bounding box: 38×30×55 Å